Protein AF-A0A0Q4XLI6-F1 (afdb_monomer_lite)

pLDDT: mean 87.49, std 13.24, range [41.78, 98.25]

Secondary structure (DSSP, 8-state):
-------HHHHHH-HHHHHHHHHHHHHHHHTTS-----HHHHHHHHHHHHT-EEEEEE-SSSTTEEEEEEE-SS--TT-EEEEETTTB---EEEES-EEEEEETTEEEEEE-SSSEEEEEEEBPTTTT---PPPP-

Sequence (136 aa):
MRLVALDPADAAHAPQAVRDWLRHVEALQRRGVLHWTTMGRYAHFANQRHAVEWGTDPDPLVPRTDVLQASHPRSLAHFAWLLPVARYAEPHVLEGIAQVARDGGFWRVVAGPGTRLRLQLPMQPGAGAAVQPPAQ

Foldseek 3Di:
DDDDDDDPVNCVVCVPVVVVVVVVQVVCVVVVNDDDDDPVVVVVVVVQVVQKDWDWACDPVDPQKIKIKIFGPFWQAFDKDWAFVQFFDFKDWPDADWDWDDDPRTTIIGGHTDGMTMIITHTDDPNPPDDDDDDD

Radius of gyration: 21.47 Å; chains: 1; bounding box: 40×40×71 Å

Structure (mmCIF, N/CA/C/O backbone):
data_AF-A0A0Q4XLI6-F1
#
_entry.id   AF-A0A0Q4XLI6-F1
#
loop_
_atom_site.group_PDB
_atom_site.id
_atom_site.type_symbol
_atom_site.label_atom_id
_atom_site.label_alt_id
_atom_site.label_comp_id
_atom_site.label_asym_id
_atom_site.label_entity_id
_atom_site.label_seq_id
_atom_site.pdbx_PDB_ins_code
_atom_site.Cartn_x
_atom_site.Cartn_y
_atom_site.Cartn_z
_atom_site.occupancy
_atom_site.B_iso_or_equiv
_atom_site.auth_seq_id
_atom_s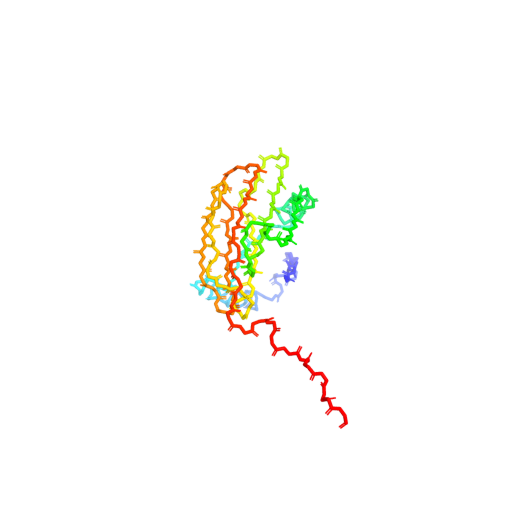ite.auth_comp_id
_atom_site.auth_asym_id
_atom_site.auth_atom_id
_atom_site.pdbx_PDB_model_num
ATOM 1 N N . MET A 1 1 ? 13.956 -9.161 -5.583 1.00 61.72 1 MET A N 1
ATOM 2 C CA . MET A 1 1 ? 14.193 -8.356 -6.805 1.00 61.72 1 MET A CA 1
ATOM 3 C C . MET A 1 1 ? 15.437 -8.908 -7.490 1.00 61.72 1 MET A C 1
ATOM 5 O O . MET A 1 1 ? 16.344 -9.304 -6.772 1.00 61.72 1 MET A O 1
ATOM 9 N N . ARG A 1 2 ? 15.483 -8.988 -8.825 1.00 74.44 2 ARG A N 1
ATOM 10 C CA . ARG A 1 2 ? 16.650 -9.497 -9.567 1.00 74.44 2 ARG A CA 1
ATOM 11 C C . ARG A 1 2 ? 17.080 -8.463 -10.601 1.00 74.44 2 ARG A C 1
ATOM 13 O O . ARG A 1 2 ? 16.260 -8.063 -11.421 1.00 74.44 2 ARG A O 1
ATOM 20 N N . LEU A 1 3 ? 18.341 -8.042 -10.543 1.00 77.62 3 LEU A N 1
ATOM 21 C CA . LEU A 1 3 ? 18.959 -7.238 -11.592 1.00 77.62 3 LEU A CA 1
ATOM 22 C C . LEU A 1 3 ? 19.403 -8.172 -12.722 1.00 77.62 3 LEU A C 1
ATOM 24 O O . LEU A 1 3 ? 19.964 -9.237 -12.462 1.00 77.62 3 LEU A O 1
ATOM 28 N N . VAL A 1 4 ? 19.140 -7.775 -13.963 1.00 78.25 4 VAL A N 1
ATOM 29 C CA . VAL A 1 4 ? 19.646 -8.459 -15.153 1.00 78.25 4 VAL A CA 1
ATOM 30 C C . VAL A 1 4 ? 20.380 -7.416 -15.981 1.00 78.25 4 VAL A C 1
ATOM 32 O O . VAL A 1 4 ? 19.756 -6.491 -16.494 1.00 78.25 4 VAL A O 1
ATOM 35 N N . ALA A 1 5 ? 21.703 -7.544 -16.049 1.00 76.50 5 ALA A N 1
ATOM 36 C CA . ALA A 1 5 ? 22.542 -6.782 -16.962 1.00 76.50 5 ALA A CA 1
ATOM 37 C C . ALA A 1 5 ? 22.799 -7.648 -18.196 1.00 76.50 5 ALA A C 1
ATOM 39 O O . ALA A 1 5 ? 23.073 -8.840 -18.060 1.00 76.50 5 ALA A O 1
ATOM 40 N N . LEU A 1 6 ? 22.658 -7.062 -19.380 1.00 77.12 6 LEU A N 1
ATOM 41 C CA . LEU A 1 6 ? 22.847 -7.752 -20.648 1.00 77.12 6 LEU A CA 1
ATOM 42 C C . LEU A 1 6 ? 23.747 -6.866 -21.505 1.00 77.12 6 LEU A C 1
ATOM 44 O O . LEU A 1 6 ? 23.336 -5.772 -21.893 1.00 77.12 6 LEU A O 1
ATOM 48 N N . ASP A 1 7 ? 24.982 -7.305 -21.724 1.00 80.31 7 ASP A N 1
ATOM 49 C CA . ASP A 1 7 ? 25.917 -6.594 -22.588 1.00 80.31 7 ASP A CA 1
ATOM 50 C C . ASP A 1 7 ? 25.608 -6.908 -24.068 1.00 80.31 7 ASP A C 1
ATOM 52 O O . ASP A 1 7 ? 25.318 -8.066 -24.396 1.00 80.31 7 ASP A O 1
ATOM 56 N N . PRO A 1 8 ? 25.637 -5.916 -24.980 1.00 75.38 8 PRO A N 1
ATOM 57 C CA . PRO A 1 8 ? 25.368 -6.143 -26.398 1.00 75.38 8 PRO A CA 1
ATOM 58 C C . PRO A 1 8 ? 26.290 -7.179 -27.053 1.00 75.38 8 PRO A C 1
ATOM 60 O O . PRO A 1 8 ? 25.832 -7.923 -27.925 1.00 75.38 8 PRO A O 1
ATOM 63 N N . ALA A 1 9 ? 27.561 -7.254 -26.644 1.00 77.44 9 ALA A N 1
ATOM 64 C CA . ALA A 1 9 ? 28.502 -8.228 -27.179 1.00 77.44 9 ALA A CA 1
ATOM 65 C C . ALA A 1 9 ? 28.104 -9.645 -26.753 1.00 77.44 9 ALA A C 1
ATOM 67 O O . ALA A 1 9 ? 27.987 -10.530 -27.598 1.00 77.44 9 ALA A O 1
ATOM 68 N N . ASP A 1 10 ? 27.795 -9.863 -25.477 1.00 70.00 10 ASP A N 1
ATOM 69 C CA . ASP A 1 10 ? 27.386 -11.178 -24.963 1.00 70.00 10 ASP A CA 1
ATOM 70 C C . ASP A 1 10 ? 26.065 -11.658 -25.587 1.00 70.00 10 ASP A C 1
ATOM 72 O O . ASP A 1 10 ? 25.904 -12.833 -25.932 1.00 70.00 10 ASP A O 1
ATOM 76 N N . ALA A 1 11 ? 25.126 -10.735 -25.810 1.00 74.75 11 ALA A N 1
ATOM 77 C CA . ALA A 1 11 ? 23.840 -11.026 -26.439 1.00 74.75 11 ALA A CA 1
ATOM 78 C C . ALA A 1 11 ? 23.978 -11.517 -27.889 1.00 74.75 11 ALA A C 1
ATOM 80 O O . ALA A 1 11 ? 23.215 -12.382 -28.330 1.00 74.75 11 ALA A O 1
ATOM 81 N N . ALA A 1 12 ? 24.957 -10.980 -28.623 1.00 79.12 12 ALA A N 1
ATOM 82 C CA . ALA A 1 12 ? 25.225 -11.353 -30.007 1.00 79.12 12 ALA A CA 1
ATOM 83 C C . ALA A 1 12 ? 25.775 -12.785 -30.136 1.00 79.12 12 ALA A C 1
ATOM 85 O O . ALA A 1 12 ? 25.509 -13.449 -31.137 1.00 79.12 12 ALA A O 1
ATOM 86 N N . HIS A 1 13 ? 26.480 -13.285 -29.115 1.00 80.50 13 HIS A N 1
ATOM 87 C CA . HIS A 1 13 ? 27.054 -14.635 -29.108 1.00 80.50 13 HIS A CA 1
ATOM 88 C C . HIS A 1 13 ? 26.040 -15.730 -28.742 1.00 80.50 13 HIS A C 1
ATOM 90 O O . HIS A 1 13 ? 26.234 -16.889 -29.105 1.00 80.50 13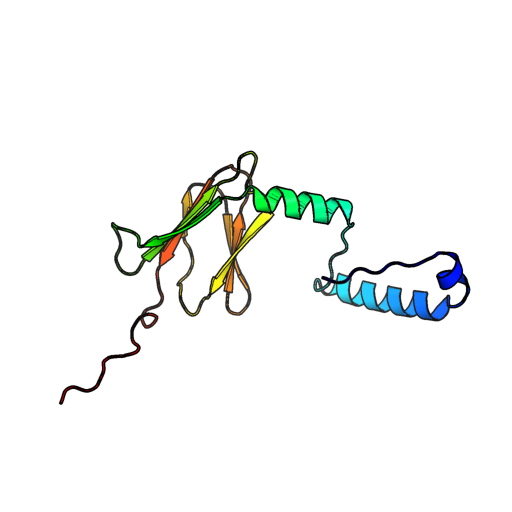 HIS A O 1
ATOM 96 N N . ALA A 1 14 ? 24.941 -15.386 -28.061 1.00 80.06 14 ALA A N 1
ATOM 97 C CA . ALA A 1 14 ? 23.921 -16.346 -27.626 1.00 80.06 14 ALA A CA 1
ATOM 98 C C . ALA A 1 14 ? 22.481 -15.915 -27.987 1.00 80.06 14 ALA A C 1
ATOM 100 O O . ALA A 1 14 ? 21.597 -15.877 -27.122 1.00 80.06 14 ALA A O 1
ATOM 101 N N . PRO A 1 15 ? 22.181 -15.642 -29.271 1.00 82.62 15 PRO A N 1
ATOM 102 C CA . PRO A 1 15 ? 20.916 -15.027 -29.667 1.00 82.62 15 PRO A CA 1
ATOM 103 C C . PRO A 1 15 ? 19.698 -15.924 -29.396 1.00 82.62 15 PRO A C 1
ATOM 105 O O . PRO A 1 15 ? 18.604 -15.423 -29.141 1.00 82.62 15 PRO A O 1
ATOM 108 N N . GLN A 1 16 ? 19.863 -17.253 -29.417 1.00 86.12 16 GLN A N 1
ATOM 109 C CA . GLN A 1 16 ? 18.775 -18.187 -29.111 1.00 86.12 16 GLN A CA 1
ATOM 110 C C . GLN A 1 16 ? 18.424 -18.194 -27.618 1.00 86.12 16 GLN A C 1
ATOM 112 O O . GLN A 1 16 ? 17.248 -18.113 -27.276 1.00 86.12 16 GLN A O 1
ATOM 117 N N . ALA A 1 17 ? 19.427 -18.203 -26.734 1.00 84.31 17 ALA A N 1
ATOM 118 C CA . ALA A 1 17 ? 19.208 -18.165 -25.290 1.00 84.31 17 ALA A CA 1
ATOM 119 C C . ALA A 1 17 ? 18.521 -16.859 -24.858 1.00 84.31 17 ALA A C 1
ATOM 121 O O . ALA A 1 17 ? 17.593 -16.886 -24.050 1.00 84.31 17 ALA A O 1
ATOM 122 N N . VAL A 1 18 ? 18.915 -15.726 -25.454 1.00 85.50 18 VAL A N 1
ATOM 123 C CA . VAL A 1 18 ? 18.256 -14.430 -25.224 1.00 85.50 18 VAL A CA 1
ATOM 124 C C . VAL A 1 18 ? 16.791 -14.477 -25.666 1.00 85.50 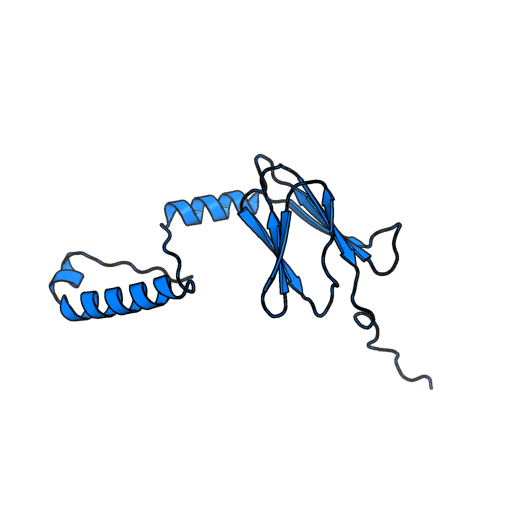18 VAL A C 1
ATOM 126 O O . VAL A 1 18 ? 15.916 -14.062 -24.908 1.00 85.50 18 VAL A O 1
ATOM 129 N N . ARG A 1 19 ? 16.489 -15.031 -26.850 1.00 87.62 19 ARG A N 1
ATOM 130 C CA . ARG A 1 19 ? 15.101 -15.193 -27.323 1.00 87.62 19 ARG A CA 1
ATOM 131 C C . ARG A 1 19 ? 14.267 -16.079 -26.401 1.00 87.62 19 ARG A C 1
ATOM 133 O O . ARG A 1 19 ? 13.124 -15.742 -26.103 1.00 87.62 19 ARG A O 1
ATOM 140 N N . ASP A 1 20 ? 14.815 -17.201 -25.954 1.00 90.62 20 ASP A N 1
ATOM 141 C CA . ASP A 1 20 ? 14.111 -18.139 -25.078 1.00 90.62 20 ASP A CA 1
ATOM 142 C C . ASP A 1 20 ? 13.817 -17.509 -23.715 1.00 90.62 20 ASP A C 1
ATOM 144 O O . ASP A 1 20 ? 12.697 -17.608 -23.205 1.00 90.62 20 ASP A O 1
ATOM 148 N N . TRP A 1 21 ? 14.788 -16.776 -23.171 1.00 87.12 21 TRP A N 1
ATOM 149 C CA . TRP A 1 21 ? 14.610 -15.999 -21.955 1.00 87.12 21 TRP A CA 1
ATOM 150 C C . TRP A 1 21 ? 13.545 -14.906 -22.119 1.00 87.12 21 TRP A C 1
ATOM 152 O O . TRP A 1 21 ? 12.644 -14.821 -21.287 1.00 87.12 21 TRP A O 1
ATOM 162 N N . LEU A 1 22 ? 13.569 -14.131 -23.210 1.00 88.56 22 LEU A N 1
ATOM 163 C CA . LEU A 1 22 ? 12.548 -13.112 -23.487 1.00 88.56 22 LEU A CA 1
ATOM 164 C C . LEU A 1 22 ? 11.140 -13.719 -23.578 1.00 88.56 22 LEU A C 1
ATOM 166 O O . LEU A 1 22 ? 10.219 -13.195 -22.952 1.00 88.56 22 LEU A O 1
ATOM 170 N N . ARG A 1 23 ? 10.976 -14.861 -24.264 1.00 91.81 23 ARG A N 1
ATOM 171 C CA . ARG A 1 23 ? 9.690 -15.586 -24.331 1.00 91.81 23 ARG A CA 1
ATOM 172 C C . ARG A 1 23 ? 9.204 -16.030 -22.952 1.00 91.81 23 ARG A C 1
ATOM 174 O O . ARG A 1 23 ? 8.015 -15.927 -22.643 1.00 91.81 23 ARG A O 1
ATOM 181 N N . HIS A 1 24 ? 10.112 -16.519 -22.109 1.00 88.44 24 HIS A N 1
ATOM 182 C CA . HIS A 1 24 ? 9.778 -16.906 -20.742 1.00 88.44 24 HIS A CA 1
ATOM 183 C C . HIS A 1 24 ? 9.347 -15.698 -19.901 1.00 88.44 24 HIS A C 1
ATOM 185 O O . HIS A 1 24 ? 8.327 -15.754 -19.213 1.00 88.44 24 HIS A O 1
ATOM 191 N N . VAL A 1 25 ? 10.085 -14.590 -19.983 1.00 88.62 25 VAL A N 1
ATOM 192 C CA . VAL A 1 25 ? 9.758 -13.374 -19.236 1.00 88.62 25 VAL A CA 1
ATOM 193 C C . VAL A 1 25 ? 8.430 -12.774 -19.698 1.00 88.62 25 VAL A C 1
ATOM 195 O O . VAL A 1 25 ? 7.621 -12.377 -18.861 1.00 88.62 25 VAL A O 1
ATOM 198 N N . GLU A 1 26 ? 8.138 -12.792 -20.996 1.00 88.38 26 GLU A N 1
ATOM 199 C CA . GLU A 1 26 ? 6.840 -12.377 -21.527 1.00 88.38 26 GLU A CA 1
ATOM 200 C C . GLU A 1 26 ? 5.693 -13.251 -20.989 1.00 88.38 26 GLU A C 1
ATOM 202 O O . GLU A 1 26 ? 4.627 -12.743 -20.636 1.00 88.38 26 GLU A O 1
ATOM 207 N N . ALA A 1 27 ? 5.894 -14.568 -20.866 1.00 89.62 27 ALA A N 1
ATOM 208 C CA . ALA A 1 27 ? 4.907 -15.454 -20.249 1.00 89.62 27 ALA A CA 1
ATOM 209 C C . ALA A 1 27 ? 4.672 -15.121 -18.762 1.00 89.62 27 ALA A C 1
ATOM 211 O O . ALA A 1 27 ? 3.531 -15.144 -18.298 1.00 89.62 27 ALA A O 1
ATOM 212 N N . LEU A 1 28 ? 5.724 -14.771 -18.016 1.00 88.38 28 LEU A N 1
ATOM 213 C CA . LEU A 1 28 ? 5.609 -14.323 -16.623 1.00 88.38 28 LEU A CA 1
ATOM 214 C C . LEU A 1 28 ? 4.905 -12.964 -16.506 1.00 88.38 28 LEU A C 1
ATOM 216 O O . LEU A 1 28 ? 4.074 -12.776 -15.617 1.00 88.38 28 LEU A O 1
ATOM 220 N N . GLN A 1 29 ? 5.195 -12.036 -17.416 1.00 87.75 29 GLN A N 1
ATOM 221 C CA . GLN A 1 29 ? 4.554 -10.725 -17.456 1.00 87.75 29 GLN A CA 1
ATOM 222 C C . GLN A 1 29 ? 3.058 -10.850 -17.770 1.00 87.75 29 GLN A C 1
ATOM 224 O O . GLN A 1 29 ? 2.239 -10.254 -17.075 1.00 87.75 29 GLN A O 1
ATOM 229 N N . ARG A 1 30 ? 2.677 -11.695 -18.741 1.00 88.00 30 ARG A N 1
ATOM 230 C CA . ARG A 1 30 ? 1.263 -11.986 -19.056 1.00 88.00 30 ARG A CA 1
ATOM 231 C C . ARG A 1 30 ? 0.497 -12.597 -17.883 1.00 88.00 30 ARG A C 1
ATOM 233 O O . ARG A 1 30 ? -0.699 -12.373 -17.754 1.00 88.00 30 ARG A O 1
ATOM 240 N N . ARG A 1 31 ? 1.180 -13.341 -17.010 1.00 88.69 31 ARG A N 1
ATOM 241 C CA . ARG A 1 31 ? 0.610 -13.899 -15.772 1.00 88.69 31 ARG A CA 1
ATOM 242 C C . ARG A 1 31 ? 0.548 -12.890 -14.617 1.00 88.69 31 ARG A C 1
ATOM 244 O O . ARG A 1 31 ? 0.081 -13.252 -13.543 1.00 88.69 31 ARG A O 1
ATOM 251 N N . GLY A 1 32 ? 1.053 -11.668 -14.799 1.00 83.69 32 GLY A N 1
ATOM 252 C CA . GLY A 1 32 ? 1.070 -10.621 -13.772 1.00 83.69 32 GLY A CA 1
ATOM 253 C C . GLY A 1 32 ? 2.070 -10.851 -12.633 1.00 83.69 32 GLY A C 1
ATOM 254 O O . GLY A 1 32 ? 2.082 -10.092 -11.668 1.00 83.69 32 GLY A O 1
ATOM 255 N N . VAL A 1 33 ? 2.927 -11.874 -12.728 1.00 83.88 33 VAL A N 1
ATOM 256 C CA . VAL A 1 33 ? 3.893 -12.227 -11.668 1.00 83.88 33 VAL A CA 1
ATOM 257 C C . VAL A 1 33 ? 5.242 -11.524 -11.827 1.00 83.88 33 VAL A C 1
ATOM 259 O O . VAL A 1 33 ? 6.060 -11.543 -10.909 1.00 83.88 33 VAL A O 1
ATOM 262 N N . LEU A 1 34 ? 5.485 -10.890 -12.978 1.00 86.12 34 LEU A N 1
ATOM 263 C CA . LEU A 1 34 ? 6.702 -10.134 -13.262 1.00 86.12 34 LEU A CA 1
ATOM 264 C C . LEU A 1 34 ? 6.361 -8.728 -13.755 1.00 86.12 34 LEU A C 1
ATOM 266 O O . LEU A 1 34 ? 5.556 -8.558 -14.666 1.00 86.12 34 LEU A O 1
ATOM 270 N N . HIS A 1 35 ? 7.025 -7.733 -13.167 1.00 84.25 35 HIS A N 1
ATOM 271 C CA . HIS A 1 35 ? 6.930 -6.330 -13.558 1.00 84.25 35 HIS A CA 1
ATOM 272 C C . HIS A 1 35 ? 8.324 -5.784 -13.864 1.00 84.25 35 HIS A C 1
ATOM 274 O O . HIS A 1 35 ? 9.240 -5.905 -13.048 1.00 84.25 35 HIS A O 1
ATOM 280 N N . TRP A 1 36 ? 8.476 -5.157 -15.029 1.00 84.50 36 TRP A N 1
ATOM 281 C CA . TRP A 1 36 ? 9.716 -4.495 -15.417 1.00 84.50 36 TRP A CA 1
ATOM 282 C C . TRP A 1 36 ? 9.859 -3.136 -14.739 1.00 84.50 36 TRP A C 1
ATOM 284 O O . TRP A 1 36 ? 8.926 -2.333 -14.697 1.00 84.50 36 TRP A O 1
ATOM 294 N N . THR A 1 37 ? 11.060 -2.849 -14.245 1.00 86.00 37 THR A N 1
ATOM 295 C CA . THR A 1 37 ? 11.421 -1.522 -13.751 1.00 86.00 37 THR A CA 1
ATOM 296 C C . THR A 1 37 ? 12.876 -1.216 -14.071 1.00 86.00 37 THR A C 1
ATOM 298 O O . THR A 1 37 ? 13.700 -2.116 -14.217 1.00 86.00 37 THR A O 1
ATOM 301 N N . THR A 1 38 ? 13.195 0.067 -14.175 1.00 87.00 38 THR A N 1
ATOM 302 C CA . THR A 1 38 ? 14.575 0.545 -14.313 1.00 87.00 38 THR A CA 1
ATOM 303 C C . THR A 1 38 ? 15.205 0.717 -12.933 1.00 87.00 38 THR A C 1
ATOM 305 O O . THR A 1 38 ? 14.495 1.064 -11.984 1.00 87.00 38 THR A O 1
ATOM 308 N N . MET A 1 39 ? 16.534 0.637 -12.841 1.00 83.75 39 MET A N 1
ATOM 309 C CA . MET A 1 39 ? 17.258 1.006 -11.616 1.00 83.75 39 MET A CA 1
ATOM 310 C C . MET A 1 39 ? 16.909 2.417 -11.123 1.00 83.75 39 MET A C 1
ATOM 312 O O . MET A 1 39 ? 16.667 2.588 -9.934 1.00 83.75 39 MET A O 1
ATOM 316 N N . GLY A 1 40 ? 16.807 3.408 -12.020 1.00 87.00 40 GLY A N 1
ATOM 317 C CA . GLY A 1 40 ? 16.467 4.789 -11.652 1.00 87.00 40 GLY A CA 1
ATOM 318 C C . GLY A 1 40 ? 15.087 4.917 -11.001 1.00 87.00 40 GLY A C 1
ATOM 319 O O . GLY A 1 40 ? 14.965 5.483 -9.917 1.00 87.00 40 GLY A O 1
ATOM 320 N N . ARG A 1 41 ? 14.046 4.324 -11.606 1.00 85.44 4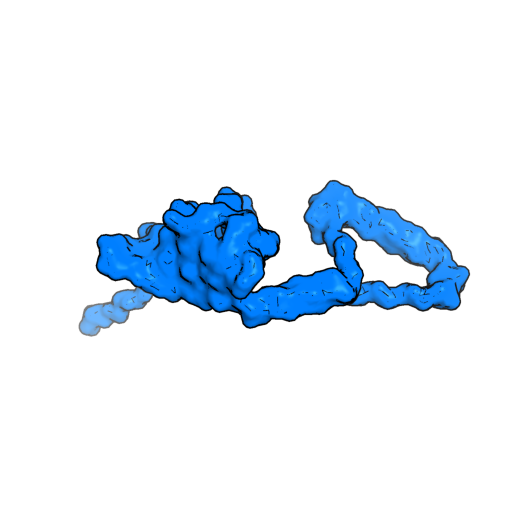1 ARG A N 1
ATOM 321 C CA . ARG A 1 41 ? 12.696 4.272 -11.008 1.00 85.44 41 ARG A CA 1
ATOM 322 C C . ARG A 1 41 ? 12.687 3.557 -9.657 1.00 85.44 41 ARG A C 1
ATOM 324 O O . ARG A 1 41 ? 12.011 4.019 -8.743 1.00 85.44 41 ARG A O 1
ATOM 331 N N . TYR A 1 42 ? 13.440 2.466 -9.517 1.00 85.94 42 TYR A N 1
ATOM 332 C CA . TYR A 1 42 ? 13.550 1.767 -8.238 1.00 85.94 42 TYR A CA 1
ATOM 333 C C . TYR A 1 42 ? 14.242 2.620 -7.169 1.00 85.94 42 TYR A C 1
ATOM 335 O O . TYR A 1 42 ? 13.698 2.776 -6.082 1.00 85.94 42 TYR A O 1
ATOM 343 N N . ALA A 1 43 ? 15.398 3.211 -7.480 1.00 87.06 43 ALA A N 1
ATOM 344 C CA . ALA A 1 43 ? 16.129 4.073 -6.555 1.00 87.06 43 ALA A CA 1
ATOM 345 C C . ALA A 1 43 ? 15.278 5.275 -6.122 1.00 87.06 43 ALA A C 1
ATOM 347 O O . ALA A 1 43 ? 15.235 5.619 -4.945 1.00 87.06 43 ALA A O 1
ATOM 348 N N . HIS A 1 44 ? 14.531 5.867 -7.058 1.00 87.19 44 HIS A N 1
ATOM 349 C CA . HIS A 1 44 ? 13.589 6.933 -6.748 1.00 87.19 44 HIS A CA 1
ATOM 350 C C . HIS A 1 44 ? 12.508 6.479 -5.758 1.00 87.19 44 HIS A C 1
ATOM 352 O O . HIS A 1 44 ? 12.286 7.151 -4.754 1.00 87.19 44 HIS A O 1
ATOM 358 N N . PHE A 1 45 ? 11.871 5.330 -6.001 1.00 87.25 45 PHE A N 1
ATOM 359 C CA . PHE A 1 45 ? 10.885 4.763 -5.078 1.00 87.25 45 PHE A CA 1
ATOM 360 C C . PHE A 1 45 ? 11.489 4.453 -3.702 1.00 87.25 45 PHE A C 1
ATOM 362 O O . PHE A 1 45 ? 10.894 4.802 -2.686 1.00 87.25 45 PHE A O 1
ATOM 369 N N . ALA A 1 46 ? 12.676 3.841 -3.658 1.00 86.25 46 ALA A N 1
ATOM 370 C CA . ALA A 1 46 ? 13.371 3.529 -2.413 1.00 86.25 46 ALA A CA 1
ATOM 371 C C . ALA A 1 46 ? 13.636 4.801 -1.593 1.00 86.25 46 ALA A C 1
ATOM 373 O O . ALA A 1 46 ? 13.288 4.853 -0.416 1.00 86.25 46 ALA A O 1
ATOM 374 N N . ASN A 1 47 ? 14.128 5.864 -2.233 1.00 88.25 47 ASN A N 1
ATOM 375 C CA . ASN A 1 47 ? 14.360 7.149 -1.574 1.00 88.25 47 ASN A CA 1
ATOM 376 C C . ASN A 1 47 ? 13.063 7.787 -1.059 1.00 88.25 47 ASN A C 1
ATOM 378 O O . ASN A 1 47 ? 13.045 8.327 0.042 1.00 88.25 47 ASN A O 1
ATOM 382 N N . GLN A 1 48 ? 11.966 7.715 -1.820 1.00 91.06 48 GLN A N 1
ATOM 383 C CA . GLN A 1 48 ? 10.674 8.214 -1.343 1.00 91.06 48 GLN A CA 1
ATOM 384 C C . GLN A 1 48 ? 10.149 7.398 -0.155 1.00 91.06 48 GLN A C 1
ATOM 386 O O . GLN A 1 48 ? 9.644 7.969 0.805 1.00 91.06 48 GLN A O 1
ATOM 391 N N . ARG A 1 49 ? 10.321 6.070 -0.175 1.00 91.25 49 ARG A N 1
ATOM 392 C CA . ARG A 1 49 ? 9.902 5.191 0.925 1.00 91.25 49 ARG A CA 1
ATOM 393 C C . ARG A 1 49 ? 10.582 5.550 2.245 1.00 91.25 49 ARG A C 1
ATOM 395 O O . ARG A 1 49 ? 9.951 5.435 3.286 1.00 91.25 49 ARG A O 1
ATOM 402 N N . HIS A 1 50 ? 11.841 5.986 2.209 1.00 91.31 50 HIS A N 1
ATOM 403 C CA . HIS A 1 50 ? 12.571 6.403 3.411 1.00 91.31 50 HIS A CA 1
ATOM 404 C C . HIS A 1 50 ? 11.963 7.643 4.079 1.00 91.31 50 HIS A C 1
ATOM 406 O O . HIS A 1 50 ? 12.152 7.836 5.272 1.00 91.31 50 HIS A O 1
ATOM 412 N N . ALA A 1 51 ? 11.230 8.467 3.326 1.00 92.75 51 ALA A N 1
ATOM 413 C CA . ALA A 1 51 ? 10.528 9.632 3.851 1.00 92.75 51 ALA A CA 1
ATOM 414 C C . ALA A 1 51 ? 9.107 9.307 4.350 1.00 92.75 51 ALA A C 1
ATOM 416 O O . ALA A 1 51 ? 8.377 10.220 4.730 1.00 92.75 51 ALA A O 1
ATOM 417 N N . VAL A 1 52 ? 8.678 8.038 4.293 1.00 95.69 52 VAL A N 1
ATOM 418 C CA . VAL A 1 52 ? 7.396 7.606 4.858 1.00 95.69 52 VAL A CA 1
ATOM 419 C C . VAL A 1 52 ? 7.594 7.310 6.337 1.00 95.69 52 VAL A C 1
ATOM 421 O O . VAL A 1 52 ? 8.231 6.322 6.703 1.00 95.69 52 VAL A O 1
ATOM 424 N N . GLU A 1 53 ? 6.990 8.131 7.182 1.00 96.81 53 GLU A N 1
ATOM 425 C CA . GLU A 1 53 ? 6.876 7.857 8.609 1.00 96.81 53 GLU A CA 1
ATOM 426 C C . GLU A 1 53 ? 5.604 7.049 8.837 1.00 96.81 53 GLU A C 1
ATOM 428 O O . GLU A 1 53 ? 4.529 7.440 8.381 1.00 96.81 53 GLU A O 1
ATOM 433 N N . TRP A 1 54 ? 5.704 5.904 9.508 1.00 96.69 54 TRP A N 1
ATOM 434 C CA . TRP A 1 54 ? 4.535 5.095 9.829 1.00 96.69 54 TRP A CA 1
ATOM 435 C C . TRP A 1 54 ? 4.728 4.326 11.131 1.00 96.69 54 TRP A C 1
ATOM 437 O O . TRP A 1 54 ? 5.849 3.993 11.513 1.00 96.69 54 TRP A O 1
ATOM 447 N N . GLY A 1 55 ? 3.616 4.032 11.791 1.00 96.00 55 GLY A N 1
ATOM 448 C CA . GLY A 1 55 ? 3.578 3.318 13.058 1.00 96.00 55 GLY A CA 1
ATOM 449 C C . GLY A 1 55 ? 2.240 2.625 13.262 1.00 96.00 55 GLY A C 1
ATOM 450 O O . GLY A 1 55 ? 1.302 2.779 12.474 1.00 96.00 55 GLY A O 1
ATOM 451 N N . THR A 1 56 ? 2.165 1.803 14.300 1.00 95.94 56 THR A N 1
ATOM 452 C CA . THR A 1 56 ? 0.930 1.140 14.712 1.00 95.94 56 THR A CA 1
ATOM 453 C C . THR A 1 56 ? 0.886 1.125 16.225 1.00 95.94 56 THR A C 1
ATOM 455 O O . THR A 1 56 ? 1.768 0.542 16.851 1.00 95.94 56 THR A O 1
ATOM 458 N N . ASP A 1 57 ? -0.147 1.744 16.780 1.00 95.06 57 ASP A N 1
ATOM 459 C CA . ASP A 1 57 ? -0.334 1.896 18.218 1.00 95.06 57 ASP A CA 1
ATOM 460 C C . ASP A 1 57 ? -1.725 1.393 18.617 1.00 95.06 57 ASP A C 1
ATOM 462 O O . ASP A 1 57 ? -2.646 1.473 17.801 1.00 95.06 57 ASP A O 1
ATOM 466 N N . PRO A 1 58 ? -1.919 0.891 19.846 1.00 94.81 58 PRO A N 1
ATOM 467 C CA . PRO A 1 58 ? -3.246 0.534 20.335 1.00 94.81 58 PRO A CA 1
ATOM 468 C C . PRO A 1 58 ? -4.209 1.726 20.272 1.00 94.81 58 PRO A C 1
ATOM 470 O O . PRO A 1 58 ? -3.843 2.853 20.611 1.00 94.81 58 PRO A O 1
ATOM 473 N N . ASP A 1 59 ? -5.455 1.479 19.876 1.00 92.06 59 ASP A N 1
ATOM 474 C CA . ASP A 1 59 ? -6.515 2.480 19.922 1.00 92.06 59 ASP A CA 1
ATOM 475 C C . ASP A 1 59 ? -6.918 2.734 21.389 1.00 92.06 59 ASP A C 1
ATOM 477 O O . ASP A 1 59 ? -7.375 1.810 22.070 1.00 92.06 59 ASP A O 1
ATOM 481 N N . PRO A 1 60 ? -6.773 3.967 21.912 1.00 86.94 60 PRO A N 1
ATOM 482 C CA . PRO A 1 60 ? -7.124 4.268 23.297 1.00 86.94 60 PRO A CA 1
ATOM 483 C C . PRO A 1 60 ? -8.639 4.252 23.555 1.00 86.94 60 PRO A C 1
ATOM 485 O O . PRO A 1 60 ? -9.054 4.203 24.712 1.00 86.94 60 PRO A O 1
ATOM 488 N N . LEU A 1 61 ? -9.466 4.323 22.507 1.00 89.38 61 LEU A N 1
ATOM 489 C CA . LEU A 1 61 ? -10.926 4.395 22.604 1.00 89.38 61 LEU A CA 1
ATOM 490 C C . LEU A 1 61 ? -11.600 3.051 22.325 1.00 89.38 61 LEU A C 1
ATOM 492 O O . LEU A 1 61 ? -12.715 2.820 22.796 1.00 89.38 61 LEU A O 1
ATOM 496 N N . VAL A 1 62 ? -10.947 2.170 21.561 1.00 89.00 62 VAL A N 1
ATOM 497 C CA . VAL A 1 62 ? -11.539 0.907 21.104 1.00 89.00 62 VAL A CA 1
ATOM 498 C C . VAL A 1 62 ? -10.671 -0.281 21.533 1.00 89.00 62 VAL A C 1
ATOM 500 O O . VAL A 1 62 ? -9.572 -0.469 21.015 1.00 89.00 62 VAL A O 1
ATOM 503 N N . PRO A 1 63 ? -11.147 -1.148 22.448 1.00 90.19 63 PRO A N 1
ATOM 504 C CA . PRO A 1 63 ? -10.368 -2.298 22.890 1.00 90.19 63 PRO A CA 1
ATOM 505 C C . PRO A 1 63 ? -10.111 -3.281 21.740 1.00 90.19 63 PRO A C 1
ATOM 507 O O . PRO A 1 63 ? -10.958 -3.479 20.867 1.00 90.19 63 PRO A O 1
ATOM 510 N N . ARG A 1 64 ? -8.949 -3.950 21.778 1.00 93.06 64 ARG A N 1
ATOM 511 C CA . ARG A 1 64 ? -8.504 -4.920 20.753 1.00 93.06 64 ARG A CA 1
ATOM 512 C C . ARG A 1 64 ? -8.510 -4.350 19.335 1.00 93.06 64 ARG A C 1
ATOM 514 O O . ARG A 1 64 ? -8.850 -5.038 18.375 1.00 93.06 64 ARG A O 1
ATOM 521 N N . THR A 1 65 ? -8.137 -3.089 19.220 1.00 95.81 65 THR A N 1
ATOM 522 C CA . THR A 1 65 ? -7.986 -2.400 17.950 1.00 95.81 65 THR A CA 1
ATOM 523 C C . THR A 1 65 ? -6.662 -1.668 17.980 1.00 95.81 65 THR A C 1
ATOM 525 O O . THR A 1 65 ? -6.356 -1.010 18.968 1.00 95.81 65 THR A O 1
ATOM 528 N N . ASP A 1 66 ? -5.887 -1.790 16.909 1.00 96.94 66 ASP A N 1
ATOM 529 C CA . ASP A 1 66 ? -4.725 -0.936 16.686 1.00 96.94 66 ASP A CA 1
ATOM 530 C C . ASP A 1 66 ? -5.095 0.157 15.672 1.00 96.94 66 ASP A C 1
ATOM 532 O O . ASP A 1 66 ? -6.009 -0.003 14.860 1.00 96.94 66 ASP A O 1
ATOM 536 N N . VAL A 1 67 ? -4.360 1.262 15.670 1.00 97.62 67 VAL A N 1
ATOM 537 C CA . VAL A 1 67 ? -4.437 2.309 14.655 1.00 97.62 67 VAL A CA 1
ATOM 538 C C . VAL A 1 67 ? -3.106 2.367 13.929 1.00 97.62 67 VAL A C 1
ATOM 540 O O . VAL A 1 67 ? -2.074 2.657 14.530 1.00 97.62 67 VAL A O 1
ATOM 543 N N . LEU A 1 68 ? -3.131 2.141 12.616 1.00 97.88 68 LEU A N 1
ATOM 544 C CA . LEU A 1 68 ? -1.992 2.444 11.758 1.00 97.88 68 LEU A CA 1
ATOM 545 C C . LEU A 1 68 ? -2.055 3.909 11.358 1.00 97.88 68 LEU A C 1
ATOM 547 O O . LEU A 1 68 ? -3.081 4.387 10.871 1.00 97.88 68 LEU A O 1
ATOM 551 N N . GLN A 1 69 ? -0.938 4.601 11.529 1.00 98.00 69 GLN A N 1
ATOM 552 C CA . GLN A 1 69 ? -0.758 5.972 11.075 1.00 98.00 69 GLN A CA 1
ATOM 553 C C . GLN A 1 69 ? 0.419 6.009 10.114 1.00 98.00 69 GLN A C 1
ATOM 555 O O . GLN A 1 69 ? 1.460 5.415 10.386 1.00 98.00 69 GLN A O 1
ATOM 560 N N . ALA A 1 70 ? 0.249 6.691 8.989 1.00 97.62 70 ALA A N 1
ATOM 561 C CA . ALA A 1 70 ? 1.310 6.919 8.028 1.00 97.62 70 ALA A CA 1
ATOM 562 C C . ALA A 1 70 ? 1.276 8.354 7.515 1.00 97.62 70 ALA A C 1
ATOM 564 O O . ALA A 1 70 ? 0.206 8.934 7.316 1.00 97.62 70 ALA A O 1
ATOM 565 N N . SER A 1 71 ? 2.452 8.915 7.255 1.00 97.38 71 SER A N 1
ATOM 566 C CA . SER A 1 71 ? 2.605 10.231 6.660 1.00 97.38 71 SER A CA 1
ATOM 567 C C . SER A 1 71 ? 3.804 10.291 5.720 1.00 97.38 71 SER A C 1
ATOM 569 O O . SER A 1 71 ? 4.737 9.494 5.812 1.00 97.38 71 SER A O 1
ATOM 571 N N . HIS A 1 72 ? 3.755 11.213 4.765 1.00 96.81 72 HIS A N 1
ATOM 572 C CA . HIS A 1 72 ? 4.861 11.472 3.853 1.00 96.81 72 HIS A CA 1
ATOM 573 C C . HIS A 1 72 ? 4.828 12.943 3.408 1.00 96.81 72 HIS A C 1
ATOM 575 O O . HIS A 1 72 ? 3.743 13.470 3.139 1.00 96.81 72 HIS A O 1
ATOM 581 N N . PRO A 1 73 ? 5.987 13.614 3.255 1.00 94.50 73 PRO A N 1
ATOM 582 C CA . PRO A 1 73 ? 6.055 15.058 3.008 1.00 94.50 73 PRO A CA 1
ATOM 583 C C . PRO A 1 73 ? 5.420 15.518 1.688 1.00 94.50 73 PRO A C 1
ATOM 585 O O . PRO A 1 73 ? 5.086 16.689 1.547 1.00 94.50 73 PRO A O 1
ATOM 588 N N . ARG A 1 74 ? 5.271 14.622 0.700 1.00 94.56 74 ARG A N 1
ATOM 589 C CA . ARG A 1 74 ? 4.682 14.948 -0.618 1.00 94.56 74 ARG A CA 1
ATOM 590 C C . ARG A 1 74 ? 3.409 14.174 -0.922 1.00 94.56 74 ARG A C 1
ATOM 592 O O . ARG A 1 74 ? 2.349 14.764 -1.067 1.00 94.56 74 ARG A O 1
ATOM 599 N N . SER A 1 75 ? 3.508 12.853 -1.050 1.00 95.31 75 SER A N 1
ATOM 600 C CA . SER A 1 75 ? 2.334 11.991 -1.125 1.00 95.31 75 SER A CA 1
ATOM 601 C C . SER A 1 75 ? 2.633 10.548 -0.720 1.00 95.31 75 SER A C 1
ATOM 603 O O . SER A 1 75 ? 3.733 10.066 -0.963 1.00 95.31 75 SER A O 1
ATOM 605 N N . LEU A 1 76 ? 1.634 9.871 -0.156 1.00 96.00 76 LEU A N 1
ATOM 606 C CA . LEU A 1 76 ? 1.591 8.440 0.110 1.00 96.00 76 LEU A CA 1
ATOM 607 C C . LEU A 1 76 ? 1.148 7.600 -1.104 1.00 96.00 76 LEU A C 1
ATOM 609 O O . LEU A 1 76 ? 1.069 6.377 -0.991 1.00 96.00 76 LEU A O 1
ATOM 613 N N . ALA A 1 77 ? 0.869 8.212 -2.259 1.00 93.19 77 ALA A N 1
ATOM 614 C CA . ALA A 1 77 ? 0.432 7.481 -3.443 1.00 93.19 77 ALA A CA 1
ATOM 615 C C . ALA A 1 77 ? 1.383 6.319 -3.775 1.00 93.19 77 ALA A C 1
ATOM 617 O O . ALA A 1 77 ? 2.599 6.499 -3.839 1.00 93.19 77 ALA A O 1
ATOM 618 N N . HIS A 1 78 ? 0.806 5.140 -4.024 1.00 86.06 78 HIS A N 1
ATOM 619 C CA . HIS A 1 78 ? 1.514 3.902 -4.380 1.00 86.06 78 HIS A CA 1
ATOM 620 C C . HIS A 1 78 ? 2.304 3.227 -3.248 1.00 86.06 78 HIS A C 1
ATOM 622 O O . HIS A 1 78 ? 2.902 2.173 -3.485 1.00 86.06 78 HIS A O 1
ATOM 628 N N . PHE A 1 79 ? 2.290 3.762 -2.024 1.00 95.00 79 PHE A N 1
ATOM 629 C CA . PHE A 1 79 ? 2.780 3.017 -0.866 1.00 95.00 79 PHE A CA 1
ATOM 630 C C . PHE A 1 79 ? 1.738 2.017 -0.388 1.00 95.00 79 PHE A C 1
ATOM 632 O O . PHE A 1 79 ? 0.533 2.238 -0.504 1.00 95.00 79 PHE A O 1
ATOM 639 N N . ALA A 1 80 ? 2.219 0.892 0.131 1.00 95.31 80 ALA A N 1
ATOM 640 C CA . ALA A 1 80 ? 1.354 -0.165 0.605 1.00 95.31 80 ALA A CA 1
ATOM 641 C C . ALA A 1 80 ? 1.870 -0.806 1.890 1.00 95.31 80 ALA A C 1
ATOM 643 O O . ALA A 1 80 ? 3.083 -0.938 2.092 1.00 95.31 80 ALA A O 1
ATOM 644 N N . TRP A 1 81 ? 0.923 -1.259 2.706 1.00 96.75 81 TRP A N 1
ATOM 645 C CA . TRP A 1 81 ? 1.154 -2.041 3.915 1.00 96.75 81 TRP A CA 1
ATOM 646 C C . TRP A 1 81 ? 0.515 -3.416 3.757 1.00 96.75 81 TRP A C 1
ATOM 648 O O . TRP A 1 81 ? -0.572 -3.552 3.193 1.00 96.75 81 TRP A O 1
ATOM 658 N N . LEU A 1 82 ? 1.215 -4.437 4.247 1.00 96.38 82 LEU A N 1
ATOM 659 C CA . LEU A 1 82 ? 0.726 -5.809 4.311 1.00 96.38 82 LEU A CA 1
ATOM 660 C C . LEU A 1 82 ? 0.445 -6.138 5.771 1.00 96.38 82 LEU A C 1
ATOM 662 O O . LEU A 1 82 ? 1.363 -6.191 6.588 1.00 96.38 82 LEU A O 1
ATOM 666 N N . LEU A 1 83 ? -0.826 -6.342 6.090 1.00 96.50 83 LEU A N 1
ATOM 667 C CA . LEU A 1 83 ? -1.292 -6.580 7.450 1.00 96.50 83 LEU A CA 1
ATOM 668 C C . LEU A 1 83 ? -1.723 -8.047 7.574 1.00 96.50 83 LEU A C 1
ATOM 670 O O . LEU A 1 83 ? -2.565 -8.485 6.790 1.00 96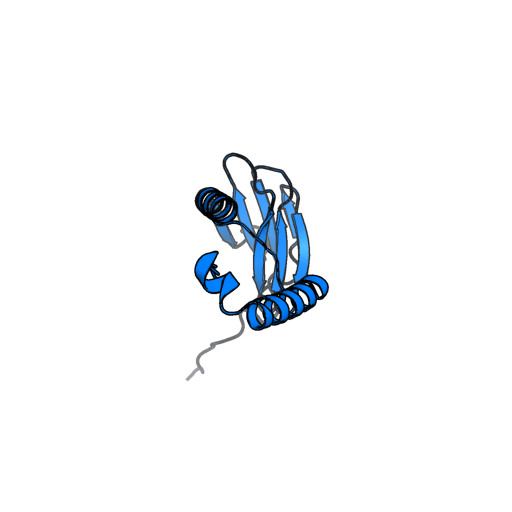.50 83 LEU A O 1
ATOM 674 N N . PRO A 1 84 ? -1.167 -8.840 8.504 1.00 96.56 84 PRO A N 1
ATOM 675 C CA . PRO A 1 84 ? -1.494 -10.262 8.596 1.00 96.56 84 PRO A CA 1
ATOM 676 C C . PRO A 1 84 ? -2.970 -10.491 8.943 1.00 96.56 84 PRO A C 1
ATOM 678 O O . PRO A 1 84 ? -3.436 -10.044 9.992 1.00 96.56 84 PRO A O 1
ATOM 681 N N . VAL A 1 85 ? -3.688 -11.267 8.121 1.00 95.81 85 VAL A N 1
ATOM 682 C CA . VAL A 1 85 ? -5.105 -11.616 8.381 1.00 95.81 85 VAL A CA 1
ATOM 683 C C . VAL A 1 85 ? -5.277 -12.462 9.645 1.00 95.81 85 VAL A C 1
ATOM 685 O O . VAL A 1 85 ? -6.361 -12.515 10.210 1.00 95.81 85 VAL A O 1
ATOM 688 N N . ALA A 1 86 ? -4.206 -13.127 10.093 1.00 94.94 86 ALA A N 1
ATOM 689 C CA . ALA A 1 86 ? -4.183 -13.894 11.336 1.00 94.94 86 ALA A CA 1
ATOM 690 C C . ALA A 1 86 ? -4.247 -12.998 12.586 1.00 94.94 86 ALA A C 1
ATOM 692 O O . ALA A 1 86 ? -4.714 -13.441 13.631 1.00 94.94 86 ALA A O 1
ATOM 693 N N . ARG A 1 87 ? -3.780 -11.744 12.484 1.00 95.12 87 ARG A N 1
ATOM 694 C CA . ARG A 1 87 ? -3.796 -10.773 13.587 1.00 95.12 87 ARG A CA 1
ATOM 695 C C . ARG A 1 87 ? -4.969 -9.809 13.477 1.00 95.12 87 ARG A C 1
ATOM 697 O O . ARG A 1 87 ? -5.572 -9.496 14.498 1.00 95.12 87 ARG A O 1
ATOM 704 N N . TYR A 1 88 ? -5.289 -9.356 12.267 1.00 96.38 88 TYR A N 1
ATOM 705 C CA . TYR A 1 88 ? -6.269 -8.298 12.038 1.00 96.38 88 TYR A CA 1
ATOM 706 C C . TYR A 1 88 ? -7.475 -8.778 11.222 1.00 96.38 88 TYR A C 1
ATOM 708 O O . TYR A 1 88 ? -7.353 -9.534 10.251 1.00 96.38 88 TYR A O 1
ATOM 716 N N . ALA A 1 89 ? -8.659 -8.317 11.614 1.00 95.81 89 ALA A N 1
ATOM 717 C CA . ALA A 1 89 ? -9.829 -8.259 10.750 1.00 95.81 89 ALA A CA 1
ATOM 718 C C . ALA A 1 89 ? -9.611 -7.233 9.626 1.00 95.81 89 ALA A C 1
ATOM 720 O O . ALA A 1 89 ? -8.520 -6.678 9.482 1.00 95.81 89 ALA A O 1
ATOM 721 N N . GLU A 1 90 ? -10.618 -7.044 8.777 1.00 96.44 90 GLU A N 1
ATOM 722 C CA . GLU A 1 90 ? -10.519 -6.116 7.651 1.00 96.44 90 GLU A CA 1
ATOM 723 C C . GLU A 1 90 ? -10.209 -4.683 8.138 1.00 96.44 90 GLU A C 1
ATOM 725 O O . GLU A 1 90 ? -10.936 -4.163 8.984 1.00 96.44 90 GLU A O 1
ATOM 730 N N . PRO A 1 91 ? -9.127 -4.046 7.648 1.00 97.06 91 PRO A N 1
ATOM 731 C CA . PRO A 1 91 ? -8.796 -2.665 7.986 1.00 97.06 91 PRO A CA 1
ATOM 732 C C . PRO A 1 91 ? -9.862 -1.672 7.515 1.00 97.06 91 PRO A C 1
ATOM 734 O O . PRO A 1 91 ? -10.322 -1.747 6.376 1.00 97.06 91 PRO A O 1
ATOM 737 N N . HIS A 1 92 ? -10.160 -0.667 8.336 1.00 96.88 92 HIS A N 1
ATOM 738 C CA . HIS A 1 92 ? -11.062 0.427 7.971 1.00 96.88 92 HIS A CA 1
ATOM 739 C C . HIS A 1 92 ? -10.294 1.740 7.824 1.00 96.88 92 HIS A C 1
ATOM 741 O O . HIS A 1 92 ? -9.499 2.104 8.687 1.00 96.88 92 HIS A O 1
ATOM 747 N N . VAL A 1 93 ? -10.522 2.470 6.731 1.00 97.25 93 VAL A N 1
ATOM 748 C CA . VAL A 1 93 ? -9.881 3.773 6.507 1.00 97.25 93 VAL A CA 1
ATOM 749 C C . VAL A 1 93 ? -10.570 4.835 7.363 1.00 97.25 93 VAL A C 1
ATOM 751 O O . VAL A 1 93 ? -11.767 5.059 7.217 1.00 97.25 93 VAL A O 1
ATOM 754 N N . LEU A 1 94 ? -9.809 5.486 8.245 1.00 96.69 94 LEU A N 1
ATOM 755 C CA . LEU A 1 94 ? -10.278 6.584 9.099 1.00 96.69 94 LEU A CA 1
ATOM 756 C C . LEU A 1 94 ? -9.948 7.958 8.502 1.00 96.69 94 LEU A C 1
ATOM 758 O O . LEU A 1 94 ? -10.733 8.893 8.616 1.00 96.69 94 LEU A O 1
ATOM 762 N N . GLU A 1 95 ? -8.774 8.088 7.882 1.00 97.75 95 GLU A N 1
ATOM 763 C CA . GLU A 1 95 ? -8.295 9.326 7.258 1.00 97.75 95 GLU A CA 1
ATOM 764 C C . GLU A 1 95 ? -7.521 8.987 5.985 1.00 97.75 95 GLU A C 1
ATOM 766 O O . GLU A 1 95 ? -6.731 8.042 5.977 1.00 97.75 95 GLU A O 1
ATOM 771 N N . GLY A 1 96 ? -7.695 9.797 4.940 1.00 96.75 96 GLY A N 1
ATOM 772 C CA . GLY A 1 96 ? -6.991 9.651 3.669 1.00 96.75 96 GLY A CA 1
ATOM 773 C C . GLY A 1 96 ? -7.711 8.732 2.685 1.00 96.75 96 GLY A C 1
ATOM 774 O O . GLY A 1 96 ? -8.890 8.420 2.832 1.00 96.75 96 GLY A O 1
ATOM 775 N N . ILE A 1 97 ? -6.992 8.329 1.638 1.00 96.88 97 ILE A N 1
ATOM 776 C CA . ILE A 1 97 ? -7.513 7.478 0.567 1.00 96.88 97 ILE A CA 1
ATOM 777 C C . ILE A 1 97 ? -6.676 6.208 0.541 1.00 96.88 97 ILE A C 1
ATOM 779 O O . ILE A 1 97 ? -5.455 6.278 0.406 1.00 96.88 97 ILE A O 1
ATOM 783 N N . ALA A 1 98 ? -7.319 5.047 0.630 1.00 97.25 98 ALA A N 1
ATOM 784 C CA . ALA A 1 98 ? -6.657 3.768 0.425 1.00 97.25 98 ALA A CA 1
ATOM 785 C C . ALA A 1 98 ? -7.613 2.718 -0.140 1.00 97.25 98 ALA A C 1
ATOM 787 O O . ALA A 1 98 ? -8.817 2.752 0.099 1.00 97.25 98 ALA A O 1
ATOM 788 N N . GLN A 1 99 ? -7.043 1.771 -0.877 1.00 97.31 99 GLN A N 1
ATOM 789 C CA . GLN A 1 99 ? -7.714 0.555 -1.310 1.00 97.31 99 GLN A CA 1
ATOM 790 C C . GLN A 1 99 ? -7.261 -0.591 -0.414 1.00 97.31 99 GLN A C 1
ATOM 792 O O . GLN A 1 99 ? -6.062 -0.843 -0.289 1.00 97.31 99 GLN A O 1
ATOM 797 N N . VAL A 1 100 ? -8.216 -1.284 0.193 1.00 97.00 100 VAL A N 1
ATOM 798 C CA . VAL A 1 100 ? -7.973 -2.468 1.016 1.00 97.00 100 VAL A CA 1
ATOM 799 C C . VAL A 1 100 ? -8.415 -3.683 0.213 1.00 97.00 100 VAL A C 1
ATOM 801 O O . VAL A 1 100 ? -9.546 -3.742 -0.259 1.00 97.00 100 VAL A O 1
ATOM 804 N N . ALA A 1 101 ? -7.513 -4.638 0.015 1.00 96.75 101 ALA A N 1
ATOM 805 C CA . ALA A 1 101 ? -7.819 -5.885 -0.673 1.00 96.75 101 ALA A CA 1
ATOM 806 C C . ALA A 1 101 ? -7.142 -7.055 0.033 1.00 96.75 101 ALA A C 1
ATOM 808 O O . ALA A 1 101 ? -6.022 -6.933 0.532 1.00 96.75 101 ALA A O 1
ATOM 809 N N . ARG A 1 102 ? -7.797 -8.214 0.051 1.00 95.19 102 ARG A N 1
ATOM 810 C CA . ARG A 1 102 ? -7.170 -9.440 0.541 1.00 95.19 102 ARG A CA 1
ATOM 811 C C . ARG A 1 102 ? -6.202 -9.986 -0.506 1.00 95.19 102 ARG A C 1
ATOM 813 O O . ARG A 1 102 ? -6.562 -10.128 -1.670 1.00 95.19 102 ARG A O 1
ATOM 820 N N . ASP A 1 103 ? -4.994 -10.321 -0.073 1.00 91.81 103 ASP A N 1
ATOM 821 C CA . ASP A 1 103 ? -3.935 -10.911 -0.890 1.00 91.81 103 ASP A CA 1
ATOM 822 C C . ASP A 1 103 ? -3.321 -12.085 -0.108 1.00 91.81 103 ASP A C 1
ATOM 824 O O . ASP A 1 103 ? -2.428 -11.930 0.731 1.00 91.81 103 ASP A O 1
ATOM 828 N N . GLY A 1 104 ? -3.914 -13.270 -0.284 1.00 92.38 104 GLY A N 1
ATOM 829 C CA . GLY A 1 104 ? -3.557 -14.478 0.460 1.00 92.38 104 GLY A CA 1
ATOM 830 C C . GLY A 1 104 ? -3.734 -14.330 1.978 1.00 92.38 104 GLY A C 1
ATOM 831 O O . GLY A 1 104 ? -4.851 -14.168 2.480 1.00 92.38 104 GLY A O 1
ATOM 832 N N . GLY A 1 105 ? -2.620 -14.429 2.709 1.00 94.44 105 GLY A N 1
ATOM 833 C CA . GLY A 1 105 ? -2.546 -14.303 4.170 1.00 94.44 105 GLY A CA 1
ATOM 834 C C . GLY A 1 105 ? -2.466 -12.862 4.685 1.00 94.44 105 GLY A C 1
ATOM 835 O O . GLY A 1 105 ? -2.245 -12.654 5.880 1.00 94.44 105 GLY A O 1
ATOM 836 N N . PHE A 1 106 ? -2.628 -11.868 3.810 1.00 97.19 106 PHE A N 1
ATOM 837 C CA . PHE A 1 106 ? -2.494 -10.459 4.160 1.00 97.19 106 PHE A CA 1
ATOM 838 C C . PHE A 1 106 ? -3.684 -9.633 3.670 1.00 97.19 106 PHE A C 1
ATOM 840 O O . PHE A 1 106 ? -4.274 -9.905 2.626 1.00 97.19 106 PHE A O 1
ATOM 847 N N . TRP A 1 107 ? -3.996 -8.576 4.407 1.00 97.44 107 TRP A N 1
ATOM 848 C CA . TRP A 1 107 ? -4.676 -7.409 3.874 1.00 97.44 107 TRP A CA 1
ATOM 849 C C . TRP A 1 107 ? -3.622 -6.505 3.251 1.00 97.44 107 TRP A C 1
ATOM 851 O O . TRP A 1 107 ? -2.720 -6.019 3.936 1.00 97.44 107 TRP A O 1
ATOM 861 N N . ARG A 1 108 ? -3.721 -6.299 1.943 1.00 97.56 108 ARG A N 1
ATOM 862 C CA . ARG A 1 108 ? -2.914 -5.337 1.210 1.00 97.56 108 ARG A CA 1
ATOM 863 C C . ARG A 1 108 ? -3.655 -4.014 1.179 1.00 97.56 108 ARG A C 1
ATOM 865 O O . ARG A 1 108 ? -4.689 -3.895 0.523 1.00 97.56 108 ARG A O 1
ATOM 872 N N . VAL A 1 109 ? -3.104 -3.029 1.873 1.00 97.56 109 VAL A N 1
ATOM 873 C CA . VAL A 1 109 ? -3.630 -1.666 1.893 1.00 97.56 109 VAL A CA 1
ATOM 874 C C . VAL A 1 109 ? -2.752 -0.801 1.013 1.00 97.56 109 VAL A C 1
ATOM 876 O O . VAL A 1 109 ? -1.579 -0.631 1.324 1.00 97.56 109 VAL A O 1
ATOM 879 N N . VAL A 1 110 ? -3.298 -0.276 -0.080 1.00 97.12 110 VAL A N 1
ATOM 880 C CA . VAL A 1 110 ? -2.591 0.592 -1.030 1.00 97.12 110 VAL A CA 1
ATOM 881 C C . VAL A 1 110 ? -3.087 2.020 -0.856 1.00 97.12 110 VAL A C 1
ATOM 883 O O . VAL A 1 110 ? -4.259 2.296 -1.105 1.00 97.12 110 VAL A O 1
ATOM 886 N N . ALA A 1 111 ? -2.207 2.931 -0.447 1.00 97.50 111 ALA A N 1
ATOM 887 C CA . ALA A 1 111 ? -2.528 4.346 -0.332 1.00 97.50 111 ALA A CA 1
ATOM 888 C C . ALA A 1 111 ? -2.745 4.993 -1.707 1.00 97.50 111 ALA A C 1
ATOM 890 O O . ALA A 1 111 ? -1.981 4.801 -2.661 1.00 97.50 111 ALA A O 1
ATOM 891 N N . GLY A 1 112 ? -3.799 5.797 -1.775 1.00 95.56 112 GLY A N 1
ATOM 892 C CA . GLY A 1 112 ? -4.053 6.753 -2.838 1.00 95.56 112 GLY A CA 1
ATOM 893 C C . GLY A 1 112 ? -3.296 8.071 -2.621 1.00 95.56 112 GLY A C 1
ATOM 894 O O . GLY A 1 112 ? -2.419 8.164 -1.757 1.00 95.56 112 GLY A O 1
ATOM 895 N N . PRO A 1 113 ? -3.611 9.107 -3.414 1.00 94.31 113 PRO A N 1
ATOM 896 C CA . PRO A 1 113 ? -3.025 10.430 -3.234 1.00 94.31 113 PRO A CA 1
ATOM 897 C C . PRO A 1 113 ? -3.410 11.034 -1.874 1.00 94.31 113 PRO A C 1
ATOM 899 O O . PRO A 1 113 ? -4.494 10.791 -1.351 1.00 94.31 113 PRO A O 1
ATOM 902 N N . GLY A 1 114 ? -2.510 11.842 -1.313 1.00 95.88 114 GLY A N 1
ATOM 903 C CA . GLY A 1 114 ? -2.620 12.411 0.037 1.00 95.88 114 GLY A CA 1
ATOM 904 C C . GLY A 1 114 ? -1.302 12.322 0.801 1.00 95.88 114 GLY A C 1
ATOM 905 O O . GLY A 1 114 ? -0.413 11.583 0.391 1.00 95.88 114 GLY A O 1
ATOM 906 N N . THR A 1 115 ? -1.140 13.092 1.875 1.00 97.44 115 THR A N 1
ATOM 907 C CA . THR A 1 115 ? 0.087 13.128 2.702 1.00 97.44 115 THR A CA 1
ATOM 908 C C . THR A 1 115 ? -0.037 12.352 4.006 1.00 97.44 115 THR A C 1
ATOM 910 O O . THR A 1 115 ? 0.969 12.141 4.677 1.00 97.44 115 THR A O 1
ATOM 913 N N . ARG A 1 116 ? -1.252 11.933 4.371 1.00 97.75 116 ARG A N 1
ATOM 914 C CA . ARG A 1 116 ? -1.563 11.201 5.599 1.00 97.75 116 ARG A CA 1
ATOM 915 C C . ARG A 1 116 ? -2.536 10.070 5.304 1.00 97.75 116 ARG A C 1
ATOM 917 O O . ARG A 1 116 ? -3.381 10.191 4.417 1.00 97.75 116 ARG A O 1
ATOM 924 N N . LEU A 1 117 ? -2.396 8.986 6.051 1.00 98.25 117 LEU A N 1
ATOM 925 C CA . LEU A 1 117 ? -3.309 7.854 6.051 1.00 98.25 117 LEU A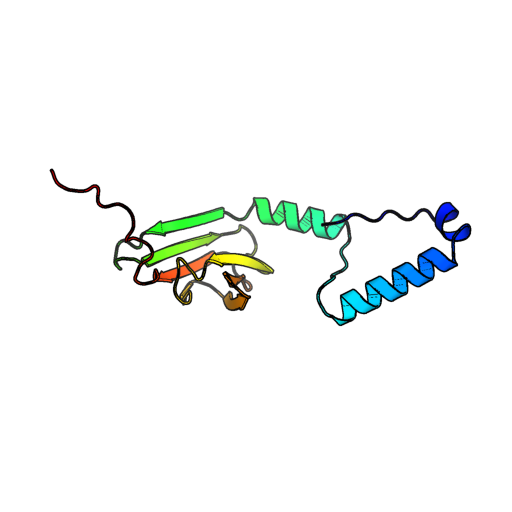 CA 1
ATOM 926 C C . LEU A 1 117 ? -3.468 7.370 7.491 1.00 98.25 117 LEU A C 1
ATOM 928 O O . LEU A 1 117 ? -2.471 7.152 8.182 1.00 98.25 117 LEU A O 1
ATOM 932 N N . ARG A 1 118 ? -4.713 7.158 7.921 1.00 98.06 118 ARG A N 1
ATOM 933 C CA . ARG A 1 118 ? -5.012 6.459 9.173 1.00 98.06 118 ARG A CA 1
ATOM 934 C C . ARG A 1 118 ? -5.954 5.302 8.918 1.00 98.06 118 ARG A C 1
ATOM 936 O O . ARG A 1 118 ? -6.966 5.463 8.236 1.00 98.06 118 ARG A O 1
ATOM 943 N N . LEU A 1 119 ? -5.630 4.154 9.497 1.00 97.94 119 LEU A N 1
ATOM 944 C CA . LEU A 1 119 ? -6.435 2.943 9.414 1.00 97.94 119 LEU A CA 1
ATOM 945 C C . LEU A 1 119 ? -6.752 2.451 10.819 1.00 97.94 119 LEU A C 1
ATOM 947 O O . LEU A 1 119 ? -5.862 2.379 11.663 1.00 97.94 119 LEU A O 1
ATOM 951 N N . GLN A 1 120 ? -7.996 2.056 11.034 1.00 97.44 120 GLN A N 1
ATOM 952 C CA . GLN A 1 120 ? -8.390 1.242 12.167 1.00 97.44 120 GLN A CA 1
ATOM 953 C C . GLN A 1 120 ? -8.139 -0.225 11.830 1.00 97.44 120 GLN A C 1
ATOM 955 O O . GLN A 1 120 ? -8.545 -0.697 10.766 1.00 97.44 120 GLN A O 1
ATOM 960 N N . LEU A 1 121 ? -7.478 -0.942 12.732 1.00 97.62 121 LEU A N 1
ATOM 961 C CA . LEU A 1 121 ? -7.088 -2.338 12.576 1.00 97.62 121 LEU A CA 1
ATOM 962 C C . LEU A 1 121 ? -7.719 -3.179 13.698 1.00 97.62 121 LEU A C 1
ATOM 964 O O . LEU A 1 121 ? -7.069 -3.433 14.718 1.00 97.62 121 LEU A O 1
ATOM 968 N N . PRO A 1 122 ? -8.980 -3.623 13.549 1.00 96.75 122 PRO A N 1
ATOM 969 C CA . PRO A 1 122 ? -9.600 -4.483 14.548 1.00 96.75 122 PRO A CA 1
ATOM 970 C C . PRO A 1 122 ? -8.843 -5.812 14.620 1.00 96.75 122 PRO A C 1
ATOM 972 O O . PRO A 1 122 ? -8.507 -6.398 13.590 1.00 96.75 122 PRO A O 1
ATOM 975 N N . MET A 1 123 ? -8.546 -6.309 15.817 1.00 95.00 123 MET A N 1
ATOM 976 C CA . MET A 1 123 ? -7.827 -7.574 15.980 1.00 95.00 123 MET A CA 1
ATOM 977 C C . MET A 1 123 ? -8.773 -8.771 15.837 1.00 95.00 123 MET A C 1
ATOM 979 O O . MET A 1 123 ? -9.935 -8.719 16.243 1.00 95.00 123 MET A O 1
ATOM 983 N N . GLN A 1 124 ? -8.268 -9.885 15.306 1.00 91.50 124 GLN A N 1
ATOM 984 C CA . GLN A 1 124 ? -9.017 -11.141 15.268 1.00 91.50 124 GLN A CA 1
ATOM 985 C C . GLN A 1 124 ? -9.316 -11.634 16.696 1.00 91.50 124 GLN A C 1
ATOM 987 O O . GLN A 1 124 ? -8.425 -11.611 17.558 1.00 91.50 124 GLN A O 1
ATOM 992 N N . PRO A 1 125 ? -10.531 -12.143 16.966 1.00 73.69 125 PRO A N 1
ATOM 993 C CA . PRO A 1 125 ? -10.826 -12.815 18.223 1.00 73.69 125 PRO A CA 1
ATOM 994 C C . PRO A 1 125 ? -9.957 -14.079 18.333 1.00 73.69 125 PRO A C 1
ATOM 996 O O . PRO A 1 125 ? -10.155 -15.046 17.608 1.00 73.69 125 PRO A O 1
ATOM 999 N N . GLY A 1 126 ? -8.953 -14.046 19.217 1.00 67.12 126 GLY A N 1
ATOM 1000 C CA . GLY A 1 126 ? -8.002 -15.147 19.437 1.00 67.12 126 GLY A CA 1
ATOM 1001 C C . GLY A 1 126 ? -6.526 -14.770 19.275 1.00 67.12 126 GLY A C 1
ATOM 1002 O O . GLY A 1 126 ? -5.670 -15.467 19.810 1.00 67.12 126 GLY A O 1
ATOM 1003 N N . ALA A 1 127 ? -6.207 -13.624 18.660 1.00 59.28 127 ALA A N 1
ATOM 1004 C CA . ALA A 1 127 ? -4.824 -13.164 18.455 1.00 59.28 127 ALA A CA 1
ATOM 1005 C C . ALA A 1 127 ? -4.069 -12.755 19.750 1.00 59.28 127 ALA A C 1
ATOM 1007 O O . ALA A 1 127 ? -2.934 -12.294 19.678 1.00 59.28 127 ALA A O 1
ATOM 1008 N N . GLY A 1 128 ? -4.683 -12.931 20.928 1.00 51.22 128 GLY A N 1
ATOM 1009 C CA . GLY A 1 128 ? -4.107 -12.638 22.248 1.00 51.22 128 GLY A CA 1
ATOM 1010 C C . GLY A 1 128 ? -4.315 -13.735 23.300 1.00 51.22 128 GLY A C 1
ATOM 1011 O O . GLY A 1 128 ? -4.130 -13.469 24.482 1.00 51.22 128 GLY A O 1
ATOM 1012 N N . ALA A 1 129 ? -4.722 -14.949 22.909 1.00 48.72 129 ALA A N 1
ATOM 1013 C CA . ALA A 1 129 ? -4.923 -16.071 23.832 1.00 48.72 129 ALA A CA 1
ATOM 1014 C C . ALA A 1 129 ? -3.822 -17.132 23.658 1.00 48.72 129 ALA A C 1
ATOM 1016 O O . ALA A 1 129 ? -4.075 -18.239 23.193 1.00 48.72 129 ALA A O 1
ATOM 1017 N N . ALA A 1 130 ? -2.584 -16.789 24.014 1.00 49.88 130 ALA A N 1
ATOM 1018 C CA . ALA A 1 130 ? -1.523 -17.771 24.220 1.00 49.88 130 ALA A CA 1
ATOM 1019 C C . ALA A 1 130 ? -0.633 -17.339 25.393 1.00 49.88 130 ALA A C 1
ATOM 1021 O O . ALA A 1 130 ? -0.136 -16.217 25.415 1.00 49.88 130 ALA A O 1
ATOM 1022 N N . VAL A 1 131 ? -0.430 -18.283 26.320 1.00 47.19 131 VAL A N 1
ATOM 1023 C CA . VAL A 1 131 ? 0.317 -18.223 27.592 1.00 47.19 131 VAL A CA 1
ATOM 1024 C C . VAL A 1 131 ? -0.475 -17.676 28.793 1.00 47.19 131 VAL A C 1
ATOM 1026 O O . VAL A 1 131 ? -0.258 -16.571 29.276 1.00 47.19 131 VAL A O 1
ATOM 1029 N N . GLN A 1 132 ? -1.347 -18.525 29.345 1.00 48.50 132 GLN A N 1
ATOM 1030 C CA . GLN A 1 132 ? -1.484 -18.632 30.802 1.00 48.50 132 GLN A CA 1
ATOM 1031 C C . GLN A 1 132 ? -0.498 -19.715 31.268 1.00 48.50 132 GLN A C 1
ATOM 1033 O O . GLN A 1 132 ? -0.570 -20.831 30.746 1.00 48.50 132 GLN A O 1
ATOM 1038 N N . PRO A 1 133 ? 0.436 -19.436 32.194 1.00 47.56 133 PRO A N 1
ATOM 1039 C CA . PRO A 1 133 ? 1.155 -20.506 32.871 1.00 47.56 133 PRO A CA 1
ATOM 1040 C C . PRO A 1 133 ? 0.172 -21.286 33.764 1.00 47.56 133 PRO A C 1
ATOM 1042 O O . PRO A 1 133 ? -0.761 -20.682 34.304 1.00 47.56 133 PRO A O 1
ATOM 1045 N N . PRO A 1 134 ? 0.337 -22.613 33.912 1.00 43.19 134 PRO A N 1
ATOM 1046 C CA . PRO A 1 134 ? -0.497 -23.392 34.815 1.00 43.19 134 PRO A CA 1
ATOM 1047 C C . PRO A 1 134 ? -0.349 -22.869 36.248 1.00 43.19 134 PRO A C 1
ATOM 1049 O O . PRO A 1 134 ? 0.755 -22.593 36.717 1.00 43.19 134 PRO A O 1
ATOM 1052 N N . ALA A 1 135 ? -1.488 -22.712 36.920 1.00 45.88 135 ALA A N 1
ATOM 1053 C CA . ALA A 1 135 ? -1.545 -22.454 38.345 1.00 45.88 135 ALA A CA 1
ATOM 1054 C C . ALA A 1 135 ? -1.244 -23.750 39.113 1.00 45.88 135 ALA A C 1
ATOM 1056 O O . ALA A 1 135 ? -1.966 -24.729 38.943 1.00 45.88 135 ALA A O 1
ATOM 1057 N N . GLN A 1 136 ? -0.240 -23.637 39.989 1.00 41.78 136 GLN A N 1
ATOM 1058 C CA . GLN A 1 136 ? 0.185 -24.531 41.078 1.00 41.78 136 GLN A CA 1
ATOM 1059 C C . GLN A 1 136 ? 0.857 -25.852 40.697 1.00 41.78 136 GLN A C 1
ATOM 1061 O O . GLN A 1 136 ? 0.207 -26.733 40.098 1.00 41.78 136 GLN A O 1
#